Protein AF-A0A538RRP1-F1 (afdb_monomer_lite)

Foldseek 3Di:
DDDDDDDDDDDPDDPVVVVVVCVVVPNPDDDDPDPDQADPVDNVRD

Radius of gyration: 13.21 Å; chains: 1; bounding box: 26×24×33 Å

Structure (mmCIF, N/CA/C/O backbone):
data_AF-A0A538RRP1-F1
#
_entry.id   AF-A0A538RRP1-F1
#
loop_
_atom_site.group_PDB
_atom_site.id
_atom_site.type_symbol
_atom_site.label_atom_id
_atom_site.label_alt_id
_atom_site.label_comp_id
_atom_site.label_asym_id
_atom_site.label_entity_id
_atom_site.label_seq_id
_atom_site.pdbx_PDB_ins_code
_atom_site.Cartn_x
_atom_site.Cartn_y
_atom_site.Cartn_z
_atom_site.occupancy
_atom_site.B_iso_or_equiv
_atom_site.auth_seq_id
_atom_site.auth_comp_id
_atom_site.auth_asym_id
_atom_site.auth_atom_id
_atom_site.pdbx_PDB_model_num
ATOM 1 N N . MET A 1 1 ? -12.904 15.152 20.002 1.00 65.81 1 MET A N 1
ATOM 2 C CA . MET A 1 1 ? -12.577 13.886 19.308 1.00 65.81 1 MET A CA 1
ATOM 3 C C . MET A 1 1 ? -11.170 14.001 18.758 1.00 65.81 1 MET A C 1
ATOM 5 O O . MET A 1 1 ? -10.890 14.998 18.108 1.00 65.81 1 MET A O 1
ATOM 9 N N . VAL A 1 2 ? -10.294 13.042 19.053 1.00 82.31 2 VAL A N 1
ATOM 10 C CA . VAL A 1 2 ? -8.935 13.000 18.492 1.00 82.31 2 VAL A CA 1
ATOM 11 C C . VAL A 1 2 ? -8.968 12.105 17.259 1.00 82.31 2 VAL A C 1
ATOM 13 O O . VAL A 1 2 ? -9.526 11.012 17.314 1.00 82.31 2 VAL A O 1
ATOM 16 N N . LEU A 1 3 ? -8.414 12.587 16.149 1.00 86.81 3 LEU A N 1
ATOM 17 C CA . LEU A 1 3 ? -8.247 11.796 14.936 1.00 86.81 3 LEU A CA 1
ATOM 18 C C . LEU A 1 3 ? -6.958 10.974 15.061 1.00 86.81 3 LEU A C 1
ATOM 20 O O . LEU A 1 3 ? -5.902 11.532 15.359 1.00 86.81 3 LEU A O 1
ATOM 24 N N . SER A 1 4 ? -7.030 9.666 14.825 1.00 87.19 4 SER A N 1
ATOM 25 C CA . SER A 1 4 ? -5.841 8.816 14.731 1.00 87.19 4 SER A CA 1
ATOM 26 C C . SER A 1 4 ? -5.289 8.853 13.308 1.00 87.19 4 SER A C 1
ATOM 28 O O . SER A 1 4 ? -6.018 8.586 12.355 1.00 87.19 4 SER A O 1
ATOM 30 N N . LEU A 1 5 ? -4.000 9.171 13.171 1.00 89.88 5 LEU A N 1
ATOM 31 C CA . LEU A 1 5 ? -3.285 9.166 11.897 1.00 89.88 5 LEU A CA 1
ATOM 32 C C . LEU A 1 5 ? -2.163 8.129 11.949 1.00 89.88 5 LEU A C 1
ATOM 34 O O . LEU A 1 5 ? -1.277 8.210 12.797 1.00 89.88 5 LEU A O 1
ATOM 38 N N . TRP A 1 6 ? -2.197 7.179 11.020 1.00 91.06 6 TRP A N 1
ATOM 39 C CA . TRP A 1 6 ? -1.142 6.189 10.827 1.00 91.06 6 TRP A CA 1
ATOM 40 C C . TRP A 1 6 ? -0.274 6.579 9.633 1.00 91.06 6 TRP A C 1
ATOM 42 O O . TRP A 1 6 ? -0.776 7.108 8.642 1.00 91.06 6 TRP A O 1
ATOM 52 N N . THR A 1 7 ? 1.021 6.286 9.703 1.00 92.12 7 THR A N 1
ATOM 53 C CA . THR A 1 7 ? 1.946 6.445 8.578 1.00 92.12 7 THR A CA 1
ATOM 54 C C . THR A 1 7 ? 2.635 5.117 8.295 1.00 92.12 7 THR A C 1
ATOM 56 O O . THR A 1 7 ? 2.956 4.352 9.203 1.00 92.12 7 THR A O 1
ATOM 59 N N . LEU A 1 8 ? 2.854 4.829 7.015 1.00 90.56 8 LEU A N 1
ATOM 60 C CA . LEU A 1 8 ? 3.616 3.674 6.563 1.00 90.56 8 LEU A CA 1
ATOM 61 C C . LEU A 1 8 ? 4.674 4.170 5.580 1.00 90.56 8 LEU A C 1
ATOM 63 O O . LEU A 1 8 ? 4.347 4.796 4.574 1.00 90.56 8 LEU A O 1
ATOM 67 N N . GLY A 1 9 ? 5.943 3.925 5.897 1.00 89.75 9 GLY A N 1
ATOM 68 C CA . GLY A 1 9 ? 7.056 4.244 5.008 1.00 89.75 9 GLY A CA 1
ATOM 69 C C . GLY A 1 9 ? 7.210 3.236 3.867 1.00 89.75 9 GLY A C 1
ATOM 70 O O . GLY A 1 9 ? 6.429 2.294 3.722 1.00 89.75 9 GLY A O 1
ATOM 71 N N . HIS A 1 10 ? 8.266 3.414 3.073 1.00 86.50 10 HIS A N 1
ATOM 72 C CA . HIS A 1 10 ? 8.645 2.440 2.054 1.00 86.50 10 HIS A CA 1
ATOM 73 C C . HIS A 1 10 ? 8.967 1.078 2.687 1.00 86.50 10 HIS A C 1
ATOM 75 O O . HIS A 1 10 ? 9.595 1.001 3.743 1.00 86.50 10 HIS A O 1
ATOM 81 N N . SER A 1 11 ? 8.536 0.000 2.037 1.00 86.62 11 SER A N 1
ATOM 82 C CA . SER A 1 11 ? 8.721 -1.365 2.513 1.00 86.62 11 SER A CA 1
ATOM 83 C C . SER A 1 11 ? 8.856 -2.319 1.331 1.00 86.62 11 SER A C 1
ATOM 8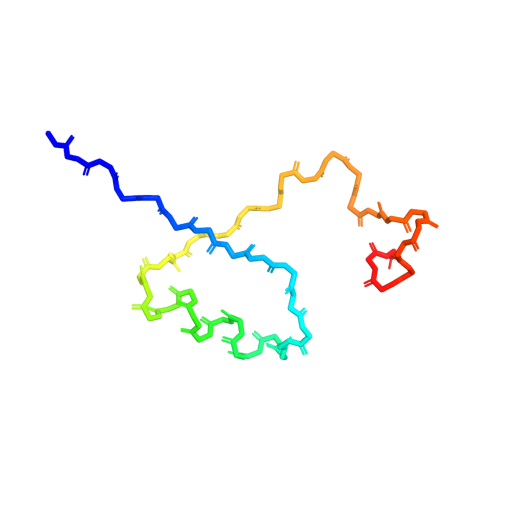5 O O . SER A 1 11 ? 8.265 -2.089 0.280 1.00 86.62 11 SER A O 1
ATOM 87 N N . THR A 1 12 ? 9.606 -3.400 1.531 1.00 89.44 12 THR A N 1
ATOM 88 C CA . THR A 1 12 ? 9.699 -4.552 0.623 1.00 89.44 12 THR A CA 1
ATOM 89 C C . THR A 1 12 ? 8.794 -5.711 1.058 1.00 89.44 12 THR A C 1
ATOM 91 O O . THR A 1 12 ? 8.975 -6.833 0.592 1.00 89.44 12 THR A O 1
ATOM 94 N N . ARG A 1 13 ? 7.848 -5.458 1.979 1.00 91.75 13 ARG A N 1
ATOM 95 C CA . ARG A 1 13 ? 6.826 -6.425 2.404 1.00 91.75 13 ARG A CA 1
ATOM 96 C C . ARG A 1 13 ? 6.040 -6.940 1.211 1.00 91.75 13 ARG A C 1
ATOM 98 O O . ARG A 1 13 ? 5.736 -6.186 0.285 1.00 91.75 13 ARG A O 1
ATOM 105 N N . GLN A 1 14 ? 5.651 -8.204 1.292 1.00 93.62 14 GLN A N 1
ATOM 106 C CA . GLN A 1 14 ? 4.748 -8.774 0.307 1.00 93.62 14 GLN A CA 1
ATOM 107 C C . GLN A 1 14 ? 3.350 -8.167 0.443 1.00 93.62 14 GLN A C 1
ATOM 109 O O . GLN A 1 14 ? 2.965 -7.654 1.499 1.00 93.62 14 GLN A O 1
ATOM 114 N N . ILE A 1 15 ? 2.569 -8.243 -0.635 1.00 92.06 15 ILE A N 1
ATOM 115 C CA . ILE A 1 15 ? 1.225 -7.658 -0.676 1.00 92.06 15 ILE A CA 1
ATOM 116 C C . ILE A 1 15 ? 0.319 -8.198 0.442 1.00 92.06 15 ILE A C 1
ATOM 118 O O . ILE A 1 15 ? -0.414 -7.427 1.059 1.00 92.06 15 ILE A O 1
ATOM 122 N N . ASP A 1 16 ? 0.431 -9.484 0.777 1.00 96.62 16 ASP A N 1
ATOM 123 C CA . ASP A 1 16 ? -0.369 -10.112 1.833 1.00 96.62 16 ASP A CA 1
ATOM 124 C C . ASP A 1 16 ? -0.030 -9.568 3.225 1.00 96.62 16 ASP A C 1
ATOM 126 O O . ASP A 1 16 ? -0.924 -9.324 4.038 1.00 96.62 16 ASP A O 1
ATOM 130 N N . GLU A 1 17 ? 1.252 -9.303 3.490 1.00 96.31 17 GLU A N 1
ATOM 131 C CA . GLU A 1 17 ? 1.697 -8.687 4.742 1.00 96.31 17 GLU A CA 1
ATOM 132 C C . GLU A 1 17 ? 1.190 -7.246 4.847 1.00 96.31 17 GLU A C 1
ATOM 134 O O . GLU A 1 17 ? 0.725 -6.819 5.905 1.00 96.31 17 GLU A O 1
ATOM 139 N N . PHE A 1 18 ? 1.231 -6.497 3.740 1.00 94.75 18 PHE A N 1
ATOM 140 C CA . PHE A 1 18 ? 0.677 -5.147 3.678 1.00 94.75 18 PHE A CA 1
ATOM 141 C C . PHE A 1 18 ? -0.837 -5.138 3.943 1.00 94.75 18 PHE A C 1
ATOM 143 O O . PHE A 1 18 ? -1.306 -4.363 4.776 1.00 94.75 18 PHE A O 1
ATOM 150 N N . ILE A 1 19 ? -1.599 -6.040 3.317 1.00 95.31 19 ILE A N 1
ATOM 151 C CA . ILE A 1 19 ? -3.041 -6.192 3.568 1.00 95.31 19 ILE A CA 1
ATOM 152 C C . ILE A 1 19 ? -3.306 -6.581 5.030 1.00 95.31 19 ILE A C 1
ATOM 154 O O . ILE A 1 19 ? -4.242 -6.067 5.647 1.00 95.31 19 ILE A O 1
ATOM 158 N N . GLY A 1 20 ? -2.477 -7.457 5.605 1.00 96.50 20 GLY A N 1
ATOM 159 C CA . GLY A 1 20 ? -2.546 -7.836 7.015 1.00 96.50 20 GLY A CA 1
ATOM 160 C C . GLY A 1 20 ? -2.428 -6.634 7.955 1.00 96.50 20 GLY A C 1
ATOM 161 O O . GLY A 1 20 ? -3.227 -6.506 8.883 1.00 96.50 20 GLY A O 1
ATOM 162 N N . LEU A 1 21 ? -1.505 -5.710 7.672 1.00 95.69 21 LEU A N 1
ATOM 163 C CA . LEU A 1 21 ? -1.346 -4.474 8.446 1.00 95.69 21 LEU A CA 1
ATOM 164 C C . LEU A 1 21 ? -2.590 -3.586 8.377 1.00 95.69 21 LEU A C 1
ATOM 166 O O . LEU A 1 21 ? -3.050 -3.103 9.409 1.00 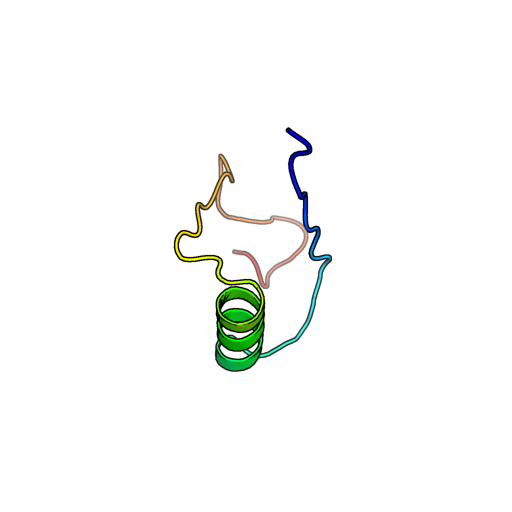95.69 21 LEU A O 1
ATOM 170 N N . LEU A 1 22 ? -3.169 -3.399 7.187 1.00 95.12 22 LEU A N 1
ATOM 171 C CA . LEU A 1 22 ? -4.391 -2.601 7.040 1.00 95.12 22 LEU A CA 1
ATOM 172 C C . LEU A 1 22 ? -5.537 -3.185 7.876 1.00 95.12 22 LEU A C 1
ATOM 174 O O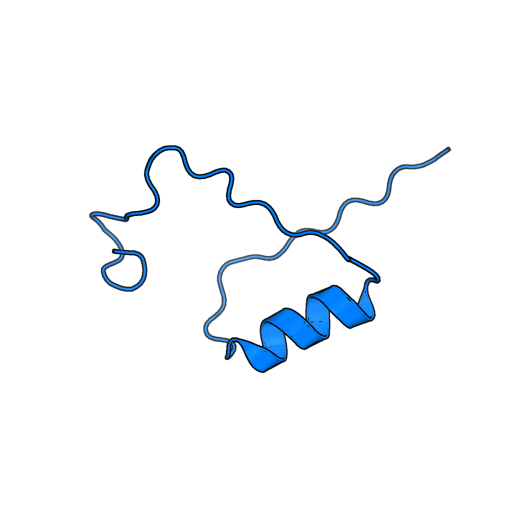 . LEU A 1 22 ? -6.202 -2.459 8.615 1.00 95.12 22 LEU A O 1
ATOM 178 N N . ARG A 1 23 ? -5.714 -4.511 7.829 1.00 96.00 23 ARG A N 1
ATOM 179 C CA . ARG A 1 23 ? -6.740 -5.218 8.610 1.00 96.00 23 ARG A CA 1
ATOM 180 C C . ARG A 1 23 ? -6.509 -5.102 10.116 1.00 96.00 23 ARG A C 1
ATOM 182 O O . ARG A 1 23 ? -7.467 -4.854 10.844 1.00 96.00 23 ARG A O 1
ATOM 189 N N . ALA A 1 24 ? -5.264 -5.232 10.575 1.00 95.69 24 ALA A N 1
ATOM 190 C CA . ALA A 1 24 ? -4.911 -5.113 11.991 1.00 95.69 24 ALA A CA 1
ATOM 191 C C . ALA A 1 24 ? -5.262 -3.734 12.578 1.00 95.69 24 ALA A C 1
ATOM 193 O O . ALA A 1 24 ? -5.614 -3.636 13.751 1.00 95.69 24 ALA A O 1
ATOM 194 N N . HIS A 1 25 ? -5.230 -2.684 11.752 1.00 93.69 25 HIS A N 1
ATOM 195 C CA . HIS A 1 25 ? -5.606 -1.318 12.128 1.00 93.69 25 HIS A CA 1
ATOM 196 C C . HIS A 1 25 ? -7.029 -0.924 11.698 1.00 93.69 25 HIS A C 1
ATOM 198 O O . HIS A 1 25 ? -7.367 0.258 11.725 1.00 93.69 25 HIS A O 1
ATOM 204 N N . GLN A 1 26 ? -7.867 -1.895 11.313 1.00 94.44 26 GLN A N 1
ATOM 205 C CA . GLN A 1 26 ? -9.259 -1.685 10.890 1.00 94.44 26 GLN A CA 1
ATOM 206 C C . GLN A 1 26 ? -9.417 -0.699 9.716 1.00 94.44 26 GLN A C 1
ATO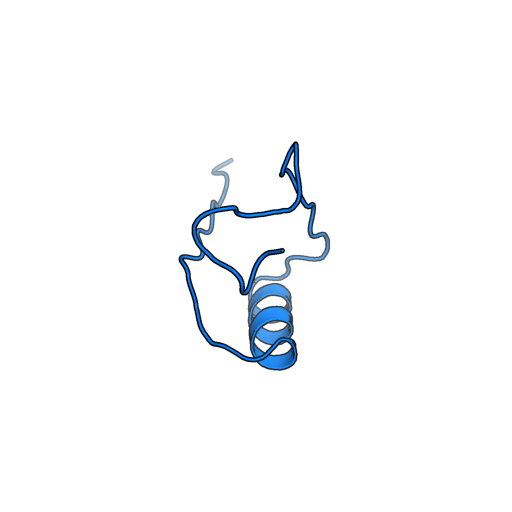M 208 O O . G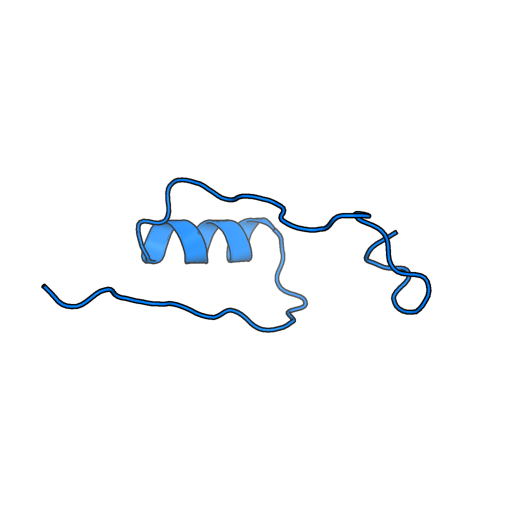LN A 1 26 ? -10.449 -0.044 9.569 1.00 94.44 26 GLN A O 1
ATOM 213 N N . ILE A 1 27 ? -8.406 -0.603 8.851 1.00 93.94 27 ILE A N 1
ATOM 214 C CA . ILE A 1 27 ? -8.444 0.218 7.640 1.00 93.94 27 ILE A CA 1
ATOM 215 C C . ILE A 1 27 ? -9.159 -0.581 6.550 1.00 93.94 27 ILE A C 1
ATOM 217 O O . ILE A 1 27 ? -8.634 -1.567 6.034 1.00 93.94 27 ILE A O 1
ATOM 221 N N . SER A 1 28 ? -10.377 -0.162 6.209 1.00 94.06 28 SER A N 1
ATOM 222 C CA . SER A 1 28 ? -11.240 -0.851 5.241 1.00 94.06 28 SER A CA 1
ATOM 223 C C . SER A 1 28 ? -11.109 -0.335 3.808 1.00 94.06 28 SER A C 1
ATOM 225 O O . SER A 1 28 ? -11.494 -1.035 2.873 1.00 94.06 28 SER A O 1
ATOM 227 N N . PHE A 1 29 ? -10.579 0.875 3.624 1.00 92.81 29 PHE A N 1
ATOM 228 C CA . PHE A 1 29 ? -10.481 1.524 2.323 1.00 92.81 29 PHE A CA 1
ATOM 229 C C . PHE A 1 29 ? -9.073 2.065 2.089 1.00 92.81 29 PHE A C 1
ATOM 231 O O . PHE A 1 29 ? -8.488 2.705 2.964 1.00 92.81 29 PHE A O 1
ATOM 238 N N . LEU A 1 30 ? -8.545 1.806 0.895 1.00 92.75 30 LEU A N 1
ATOM 239 C CA . LEU A 1 30 ? -7.246 2.285 0.443 1.00 92.75 30 LEU A CA 1
ATOM 240 C C . LEU A 1 30 ? -7.444 3.069 -0.850 1.00 92.75 30 LEU A C 1
ATOM 242 O O . LEU A 1 30 ? -8.090 2.586 -1.777 1.00 92.75 30 LEU A O 1
ATOM 246 N N . VAL A 1 31 ? -6.865 4.265 -0.906 1.00 92.06 31 VAL A N 1
ATOM 247 C CA . VAL A 1 31 ? -6.933 5.141 -2.075 1.00 92.06 31 VAL A CA 1
ATOM 248 C C . VAL A 1 31 ? -5.530 5.408 -2.570 1.00 92.06 31 VAL A C 1
ATOM 250 O O . VAL A 1 31 ? -4.656 5.803 -1.798 1.00 92.06 31 VAL A O 1
ATOM 253 N N . ASP A 1 32 ? -5.332 5.227 -3.870 1.00 90.62 32 ASP A N 1
ATOM 254 C CA . ASP A 1 32 ? -4.147 5.732 -4.539 1.00 90.62 32 ASP A CA 1
ATOM 255 C C . ASP A 1 32 ? -4.337 7.222 -4.844 1.00 90.62 32 ASP A C 1
ATOM 257 O O . ASP A 1 32 ? -5.219 7.607 -5.609 1.00 90.62 32 ASP A O 1
ATOM 261 N N . VAL A 1 33 ? -3.523 8.066 -4.212 1.00 91.31 33 VAL A N 1
ATOM 262 C CA . VAL A 1 33 ? -3.547 9.528 -4.393 1.00 91.31 33 VAL A CA 1
ATOM 263 C C . VAL A 1 33 ? -2.505 10.010 -5.406 1.00 91.31 33 VAL A C 1
ATOM 265 O O . VAL A 1 33 ? -2.292 11.213 -5.556 1.00 91.31 33 VAL A O 1
ATOM 268 N N . ARG A 1 34 ? -1.806 9.093 -6.086 1.00 88.88 34 ARG A N 1
ATOM 269 C CA . ARG A 1 34 ? -0.778 9.447 -7.067 1.00 88.88 34 ARG A CA 1
ATOM 270 C C . ARG A 1 34 ? -1.429 10.018 -8.325 1.00 88.88 34 ARG A C 1
ATOM 272 O O . ARG A 1 34 ? -2.140 9.317 -9.035 1.00 88.88 34 ARG A O 1
ATOM 279 N N . THR A 1 35 ? -1.088 11.263 -8.665 1.00 91.75 35 THR A N 1
ATOM 280 C CA . THR A 1 35 ? -1.486 11.890 -9.939 1.00 91.75 35 THR A CA 1
ATOM 281 C C . THR A 1 35 ? -0.994 11.095 -11.148 1.00 91.75 35 THR A C 1
ATOM 283 O O . THR A 1 35 ? -1.694 10.979 -12.149 1.00 91.75 35 THR A O 1
ATOM 286 N N . VAL A 1 36 ? 0.222 10.548 -11.060 1.00 90.25 36 VAL A N 1
ATOM 287 C CA . VAL A 1 36 ? 0.774 9.636 -12.062 1.00 90.25 36 VAL A CA 1
ATOM 288 C C . VAL A 1 36 ? 1.313 8.417 -11.3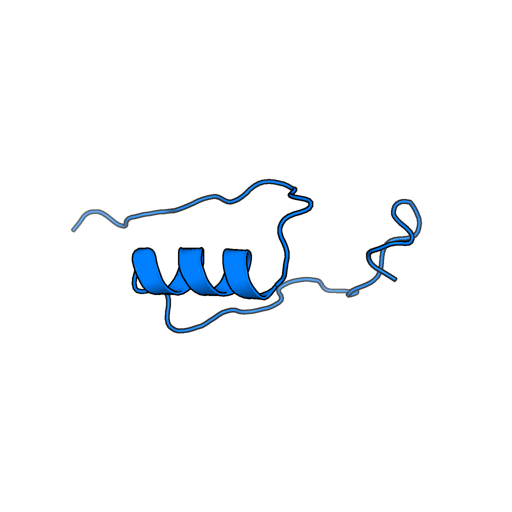11 1.00 90.25 36 VAL A C 1
ATOM 290 O O . VAL A 1 36 ? 2.272 8.568 -10.549 1.00 90.25 36 VAL A O 1
ATOM 293 N N . PRO A 1 37 ? 0.734 7.216 -11.477 1.00 87.69 37 PRO A N 1
ATOM 294 C CA . PRO A 1 37 ? 1.078 6.037 -10.680 1.00 87.69 37 PRO A CA 1
ATOM 295 C C . PRO A 1 37 ? 2.360 5.355 -11.183 1.00 87.69 37 PRO A C 1
ATOM 297 O O . PRO A 1 37 ? 2.423 4.136 -11.261 1.00 87.69 37 PRO A O 1
ATOM 300 N N . ARG A 1 38 ? 3.374 6.148 -11.544 1.00 88.12 38 ARG A N 1
ATOM 301 C CA . ARG A 1 38 ? 4.638 5.695 -12.132 1.00 88.12 38 ARG A CA 1
ATOM 302 C C . ARG A 1 38 ? 5.820 6.443 -11.528 1.00 88.12 38 ARG A C 1
ATOM 304 O O . ARG A 1 38 ? 5.687 7.618 -11.181 1.00 88.12 38 ARG A O 1
ATOM 311 N N . SER A 1 39 ? 6.996 5.825 -11.461 1.00 84.69 39 SER A N 1
ATOM 312 C CA . SER A 1 39 ? 8.210 6.502 -10.986 1.00 84.69 39 SER A CA 1
ATOM 313 C C . SER A 1 39 ? 9.372 6.371 -11.961 1.00 84.69 39 SER A C 1
ATOM 315 O O . SER A 1 39 ? 9.867 5.283 -12.225 1.00 84.69 39 SER A O 1
ATOM 317 N N . ARG A 1 40 ? 9.897 7.505 -12.443 1.00 88.75 40 ARG A N 1
ATOM 318 C CA . ARG A 1 40 ? 11.093 7.515 -13.311 1.00 88.75 40 ARG A CA 1
ATOM 319 C C . ARG A 1 40 ? 12.366 7.056 -12.591 1.00 88.75 40 ARG A C 1
ATOM 321 O O . ARG A 1 40 ? 13.272 6.569 -13.252 1.00 88.75 40 ARG A O 1
ATOM 328 N N . TYR A 1 41 ? 12.429 7.226 -11.270 1.00 88.69 41 TYR A N 1
ATOM 329 C CA . TYR A 1 41 ? 13.608 6.911 -10.454 1.00 88.69 41 TYR A CA 1
ATOM 330 C C . TYR A 1 41 ? 13.548 5.523 -9.818 1.00 88.69 41 TYR A C 1
ATOM 332 O O . TYR A 1 41 ? 14.584 4.944 -9.520 1.00 88.69 41 TYR A O 1
ATOM 340 N N . ASN A 1 42 ? 12.339 5.000 -9.610 1.00 83.31 42 ASN A N 1
ATOM 341 C CA . ASN A 1 42 ? 12.096 3.734 -8.932 1.00 83.31 42 ASN A CA 1
ATOM 342 C C . ASN A 1 42 ? 11.335 2.792 -9.880 1.00 83.31 42 ASN A C 1
ATOM 344 O O . ASN A 1 42 ? 10.102 2.833 -9.912 1.00 83.31 42 ASN A O 1
ATOM 348 N N . PRO A 1 43 ? 12.043 1.965 -10.675 1.00 83.50 43 PRO A N 1
ATOM 349 C CA . PRO A 1 43 ? 11.440 1.085 -11.676 1.00 83.50 43 PRO A CA 1
ATOM 350 C C . PRO A 1 43 ? 10.360 0.148 -11.129 1.00 83.50 43 PRO A C 1
ATOM 352 O O . PRO A 1 43 ? 9.426 -0.171 -11.850 1.00 83.50 43 PRO A O 1
ATOM 355 N N . GLN A 1 44 ? 10.447 -0.231 -9.851 1.00 78.81 44 GLN A N 1
ATOM 356 C CA . GLN A 1 44 ? 9.466 -1.063 -9.151 1.00 78.81 44 GLN A CA 1
ATOM 357 C C . GLN A 1 44 ? 8.081 -0.412 -8.995 1.00 78.81 44 GLN A C 1
ATOM 359 O O . GLN A 1 44 ? 7.136 -1.079 -8.589 1.00 78.81 44 GLN A O 1
ATOM 364 N N . PHE A 1 45 ? 7.965 0.889 -9.276 1.00 78.94 45 PHE A N 1
ATOM 365 C CA . PHE A 1 45 ? 6.707 1.629 -9.239 1.00 78.94 45 PHE A CA 1
ATOM 366 C C . PHE A 1 45 ? 6.215 2.064 -10.627 1.00 78.94 45 PHE A C 1
ATOM 368 O O . PHE A 1 45 ? 5.300 2.882 -10.657 1.00 78.94 45 PHE A O 1
ATOM 375 N N . ASN A 1 46 ? 6.827 1.622 -11.738 1.00 75.62 46 ASN A N 1
ATOM 376 C CA . ASN A 1 46 ? 6.331 1.877 -13.105 1.00 75.62 46 ASN A CA 1
ATOM 377 C C . ASN A 1 46 ? 5.369 0.796 -13.593 1.00 75.62 46 ASN A C 1
ATOM 379 O O . ASN A 1 46 ? 5.561 -0.377 -13.212 1.00 75.62 46 ASN A O 1
#

pLDDT: mean 89.61, std 6.05, range [65.81, 96.62]

Secondary structure (DSSP, 8-state):
-PPP----------HHHHHHHHHHTT--------SS---SS-GGG-

Sequence (46 aa):
MVLSLWTLGHSTRQIDEFIGLLRAHQISFLVDVRTVPRSRYNPQFN